Protein AF-A0A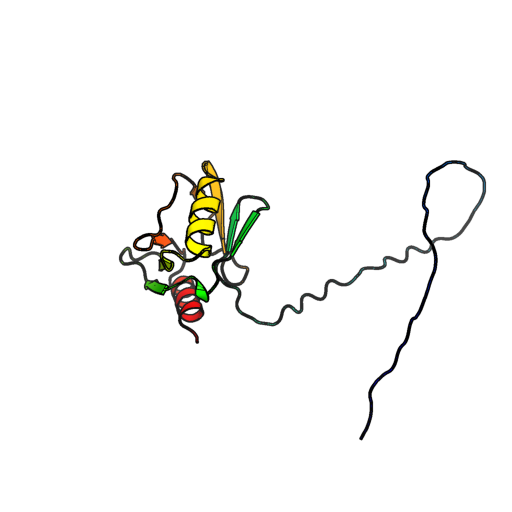7X8HX09-F1 (afdb_monomer_lite)

Foldseek 3Di:
DDDDDDDDDDDDDDDDDDDDDDDDDDDDDDDPPPPPPPPPPCPDQDWAAKWKDFDPDIDGDDLVQFPDKDADPVNFAIWTQGPPPDPSQVVVLVVLVVQAQTWIFIDTSPHTQDDTDHSPDGDHRPPTDGDGGHDPVVRVVNNCSSPPD

Sequence (149 aa):
MLLSPLSACATAVFLSRKLMFKNLFGGLSLLLLLSSCMFSPDAPNTIAPLVYQVGNEAYTLEKSCVSNISLSHYGDGIWLEVTPSQACAMRFEQFISEHLGEKLKVSFNHHAVTDATLIASPIRLHSGFHQHISQLAEAKNIIAYYQAP

Secondary structure (DSSP, 8-state):
---PPP--------------------------------------SPPP-EEEEETTEEEEE-GGGEEEEEE-TTSSSEEEEE-TTSHHHHHHHHHHHHTTTSEEEEEETTEESS--EE--S----BTBEEE--S-HHHHHHHHHHHH--

pLDDT: mean 76.91, std 24.14, range [30.03, 98.31]

Radius of gyration: 24.59 Å; chains: 1; bounding box: 74×31×64 Å

Structure (mmCIF, N/CA/C/O backbone):
data_AF-A0A7X8HX09-F1
#
_entry.id   AF-A0A7X8HX09-F1
#
loop_
_atom_site.group_PDB
_atom_site.id
_atom_site.type_symbol
_atom_site.label_atom_id
_atom_site.label_alt_id
_atom_site.label_comp_id
_atom_site.label_asym_id
_atom_site.label_entity_id
_atom_site.label_seq_id
_atom_site.pdbx_PDB_ins_code
_atom_site.Cartn_x
_atom_site.Cartn_y
_atom_site.Cartn_z
_atom_site.occupancy
_atom_site.B_iso_or_equiv
_atom_site.auth_seq_id
_atom_site.auth_comp_id
_atom_site.auth_asym_id
_atom_site.auth_atom_id
_atom_site.pdbx_PDB_model_num
ATOM 1 N N . MET A 1 1 ? -11.548 2.568 -49.523 1.00 33.75 1 MET A N 1
ATOM 2 C CA . MET A 1 1 ? -12.539 1.471 -49.586 1.00 33.75 1 MET A CA 1
ATOM 3 C C . MET A 1 1 ? -13.027 1.254 -48.158 1.00 33.75 1 MET A C 1
ATOM 5 O O . MET A 1 1 ? -12.193 0.949 -47.325 1.00 33.75 1 MET A O 1
ATOM 9 N N . LEU A 1 2 ? -14.180 1.856 -47.816 1.00 35.94 2 LEU A N 1
ATOM 10 C CA . LEU A 1 2 ? -15.468 1.182 -47.504 1.00 35.94 2 LEU A CA 1
ATOM 11 C C . LEU A 1 2 ? -15.384 0.424 -46.157 1.00 35.94 2 LEU A C 1
ATOM 13 O O . LEU A 1 2 ? -14.549 -0.455 -46.044 1.00 35.94 2 LEU A O 1
ATOM 17 N N . LEU A 1 3 ? -16.163 0.660 -45.097 1.00 33.44 3 LEU A N 1
ATOM 18 C CA . LEU A 1 3 ? -17.430 1.365 -44.869 1.00 33.44 3 LEU A CA 1
ATOM 19 C C . LEU A 1 3 ? -17.534 1.726 -43.372 1.00 33.44 3 LEU A C 1
ATOM 21 O O . LEU A 1 3 ? -17.174 0.923 -42.516 1.00 33.44 3 LEU A O 1
ATOM 25 N N . SER A 1 4 ? -18.101 2.890 -43.063 1.00 39.91 4 SER A N 1
ATOM 26 C CA . SER A 1 4 ? -18.745 3.173 -41.772 1.00 39.91 4 SER A CA 1
ATOM 27 C C . SER A 1 4 ? -20.140 2.533 -41.747 1.00 39.91 4 SER A C 1
ATOM 29 O O . SER A 1 4 ? -20.799 2.555 -42.790 1.00 39.91 4 SER A O 1
ATOM 31 N N . PRO A 1 5 ? -20.673 2.082 -40.598 1.00 44.16 5 PRO A N 1
ATOM 32 C CA . PRO A 1 5 ? -22.110 1.972 -40.427 1.00 44.16 5 PRO A CA 1
ATOM 33 C C . PRO A 1 5 ? -22.646 3.182 -39.653 1.00 44.16 5 PRO A C 1
ATOM 35 O O . PRO A 1 5 ? -22.286 3.446 -38.507 1.00 44.16 5 PRO A O 1
ATOM 38 N N . LEU A 1 6 ? -23.536 3.906 -40.326 1.00 40.19 6 LEU A N 1
ATOM 39 C CA . LEU A 1 6 ? -24.584 4.716 -39.720 1.00 40.19 6 LEU A CA 1
ATOM 40 C C . LEU A 1 6 ? -25.573 3.809 -38.971 1.00 40.19 6 LEU A C 1
ATOM 42 O O . LEU A 1 6 ? -26.035 2.825 -39.539 1.00 40.19 6 LEU A O 1
ATOM 46 N N . SER A 1 7 ? -25.970 4.202 -37.762 1.00 38.88 7 SER A N 1
ATOM 47 C CA . SER A 1 7 ? -27.349 4.098 -37.246 1.00 38.88 7 SER A CA 1
ATOM 48 C C . SER A 1 7 ? -27.384 4.927 -35.956 1.00 38.88 7 SER A C 1
ATOM 50 O O . SER A 1 7 ? -26.798 4.541 -34.956 1.00 38.88 7 SER A O 1
ATOM 52 N N . ALA A 1 8 ? -27.826 6.184 -35.946 1.00 38.69 8 ALA A N 1
ATOM 53 C CA . ALA A 1 8 ? -29.220 6.611 -36.043 1.00 38.69 8 ALA A CA 1
ATOM 54 C C . ALA A 1 8 ? -30.148 5.791 -35.128 1.00 38.69 8 ALA A C 1
ATOM 56 O O . ALA A 1 8 ? -30.641 4.737 -35.514 1.00 38.69 8 ALA A O 1
ATOM 57 N N . CYS A 1 9 ? -30.411 6.309 -33.929 1.00 30.03 9 CYS A N 1
ATOM 58 C CA . CYS A 1 9 ? -31.753 6.287 -33.360 1.00 30.03 9 CYS A CA 1
ATOM 59 C C . CYS A 1 9 ? -31.922 7.580 -32.561 1.00 30.03 9 CYS A C 1
ATOM 61 O O . CYS A 1 9 ? -31.376 7.757 -31.473 1.00 30.03 9 CYS A O 1
ATOM 63 N N . ALA A 1 10 ? -32.571 8.539 -33.210 1.00 36.47 10 ALA A N 1
ATOM 64 C CA . ALA A 1 10 ? -32.880 9.839 -32.666 1.00 36.47 10 ALA A CA 1
ATOM 65 C C . ALA A 1 10 ? -34.218 9.798 -31.920 1.00 36.47 10 ALA A C 1
ATOM 67 O O . ALA A 1 10 ? -35.164 9.133 -32.334 1.00 36.47 10 ALA A O 1
ATOM 68 N N . THR A 1 11 ? -34.284 10.671 -30.918 1.00 38.88 11 THR A N 1
ATOM 69 C CA . THR A 1 11 ? -35.459 11.423 -30.459 1.00 38.88 11 THR A CA 1
ATOM 70 C C . THR A 1 11 ? -36.602 10.720 -29.720 1.00 38.88 11 THR A C 1
ATOM 72 O O . THR A 1 11 ? -37.397 9.979 -30.280 1.00 38.88 11 THR A O 1
ATOM 75 N N . ALA A 1 12 ? -36.775 11.259 -28.507 1.00 33.75 12 ALA A N 1
ATOM 76 C CA . ALA A 1 12 ? -38.024 11.751 -27.933 1.00 33.75 12 ALA A CA 1
ATOM 77 C C . ALA A 1 12 ? -38.896 10.748 -27.164 1.00 33.75 12 ALA A C 1
ATOM 79 O O . ALA A 1 12 ? -39.377 9.756 -27.689 1.00 33.75 12 ALA A O 1
ATOM 80 N N . VAL A 1 13 ? -39.193 11.088 -25.907 1.00 33.69 13 VAL A N 1
ATOM 81 C CA . VAL A 1 13 ? -40.474 11.699 -25.499 1.00 33.69 13 VAL A CA 1
ATOM 82 C C . VAL A 1 13 ? -40.609 11.577 -23.973 1.00 33.69 13 VAL A C 1
ATOM 84 O O . VAL A 1 13 ? -40.622 10.490 -23.412 1.00 33.69 13 VAL A O 1
ATOM 87 N N . PHE A 1 14 ? -40.708 12.750 -23.344 1.00 30.88 14 PHE A N 1
ATOM 88 C CA . PHE A 1 14 ? -41.462 13.088 -22.133 1.00 30.88 14 PHE A CA 1
ATOM 89 C C . PHE A 1 14 ? -41.284 12.295 -20.825 1.00 30.88 14 PHE A C 1
ATOM 91 O O . PHE A 1 14 ? -41.767 11.186 -20.626 1.00 30.88 14 PHE A O 1
ATOM 98 N N . LEU A 1 15 ? -40.695 13.020 -19.868 1.00 36.34 15 LEU A N 1
ATOM 99 C CA . LEU A 1 15 ? -41.321 13.484 -18.623 1.00 36.34 15 LEU A CA 1
ATOM 100 C C . LEU A 1 15 ? -42.568 12.747 -18.086 1.00 36.34 15 LEU A C 1
ATOM 102 O O . LEU A 1 15 ? -43.584 12.598 -18.759 1.00 36.34 15 LEU A O 1
ATOM 106 N N . SER A 1 16 ? -42.524 12.582 -16.760 1.00 37.19 16 SER A N 1
ATOM 107 C CA . SER A 1 16 ? -43.649 12.488 -15.819 1.00 37.19 16 SER A CA 1
ATOM 108 C C . SER A 1 16 ? -44.238 11.099 -15.580 1.00 37.19 16 SER A C 1
ATOM 110 O O . SER A 1 16 ? -45.293 10.743 -16.092 1.00 37.19 16 SER A O 1
ATOM 112 N N . ARG A 1 17 ? -43.649 10.368 -14.626 1.00 37.19 17 ARG A N 1
ATOM 113 C CA . ARG A 1 17 ? -44.409 9.421 -13.797 1.00 37.19 17 ARG A CA 1
ATOM 114 C C . ARG A 1 17 ? -44.720 10.065 -12.451 1.00 37.19 17 ARG A C 1
ATOM 116 O O . ARG A 1 17 ? -43.980 9.914 -11.485 1.00 37.19 17 ARG A O 1
ATOM 123 N N . LYS A 1 18 ? -45.844 10.783 -12.401 1.00 37.09 18 LYS A N 1
ATOM 124 C CA .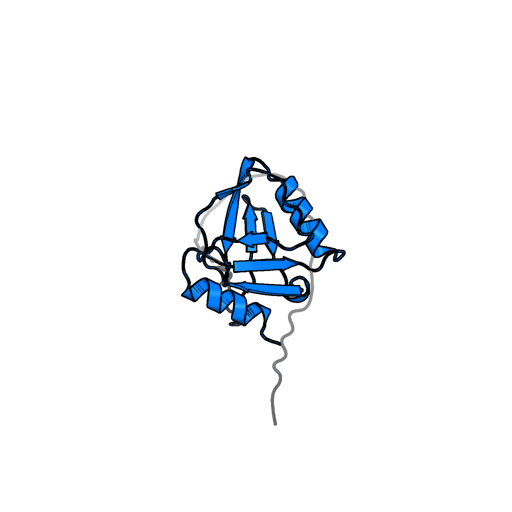 LYS A 1 18 ? -46.589 10.986 -11.157 1.00 37.09 18 LYS A CA 1
ATOM 125 C C . LYS A 1 18 ? -47.438 9.729 -10.956 1.00 37.09 18 LYS A C 1
ATOM 127 O O . LYS A 1 18 ? -48.215 9.360 -11.831 1.00 37.09 18 LYS A O 1
ATOM 132 N N . LEU A 1 19 ? -47.210 9.046 -9.837 1.00 38.84 19 LEU A N 1
ATOM 133 C CA . LEU A 1 19 ? -48.019 7.937 -9.336 1.00 38.84 19 LEU A CA 1
ATOM 134 C C . LEU A 1 19 ? -49.515 8.299 -9.335 1.00 38.84 19 LEU A C 1
ATOM 136 O O . LEU A 1 19 ? -49.861 9.349 -8.802 1.00 38.84 19 LEU A O 1
ATOM 140 N N . MET A 1 20 ? -50.381 7.388 -9.798 1.00 33.62 20 MET A N 1
ATOM 141 C CA . MET A 1 20 ? -51.477 6.822 -8.988 1.00 33.62 20 MET A CA 1
ATOM 142 C C . MET A 1 20 ? -52.334 5.795 -9.759 1.00 33.62 20 MET A C 1
ATOM 144 O O . MET A 1 20 ? -52.845 6.071 -10.835 1.00 33.62 20 MET A O 1
ATOM 148 N N . PHE A 1 21 ? -52.489 4.616 -9.142 1.00 38.94 21 PHE A N 1
ATOM 149 C CA . PHE A 1 21 ? -53.742 3.880 -8.895 1.00 38.94 21 PHE A CA 1
ATOM 150 C C . PHE A 1 21 ? -54.900 3.955 -9.918 1.00 38.94 21 PHE A C 1
ATOM 152 O O . PHE A 1 21 ? -55.637 4.935 -9.933 1.00 38.94 21 PHE A O 1
ATOM 159 N N . LYS A 1 22 ? -55.228 2.824 -10.566 1.00 33.50 22 LYS A N 1
ATOM 160 C CA . LYS A 1 22 ? -56.345 1.923 -10.176 1.00 33.50 22 LYS A CA 1
ATOM 161 C C . LYS A 1 22 ? -56.546 0.780 -11.186 1.00 33.50 22 LYS A C 1
ATOM 163 O O . LYS A 1 22 ? -56.417 0.963 -12.387 1.00 33.50 22 LYS A O 1
ATOM 168 N N . ASN A 1 23 ? -56.884 -0.383 -10.627 1.00 42.44 23 ASN A N 1
ATOM 169 C CA . ASN A 1 23 ? -57.305 -1.635 -11.264 1.00 42.44 23 ASN A CA 1
ATOM 170 C C . ASN A 1 23 ? -58.297 -1.450 -12.420 1.00 42.44 23 ASN A C 1
ATOM 172 O O . ASN A 1 23 ? -59.193 -0.625 -12.277 1.00 42.44 23 ASN A O 1
ATOM 176 N N . LEU A 1 24 ? -58.239 -2.325 -13.437 1.00 40.12 24 LEU A N 1
ATOM 177 C CA . LEU A 1 24 ? -59.349 -3.204 -13.858 1.00 40.12 24 LEU A CA 1
ATOM 178 C C . LEU A 1 24 ? -59.021 -3.975 -15.157 1.00 40.12 24 LEU A C 1
ATOM 180 O O . LEU A 1 24 ? -58.545 -3.403 -16.126 1.00 40.12 24 LEU A O 1
ATOM 184 N N . PHE A 1 25 ? -59.369 -5.266 -15.132 1.00 42.47 25 PHE A N 1
ATOM 185 C CA . PHE A 1 25 ? -59.603 -6.193 -16.247 1.00 42.47 25 PHE A CA 1
ATOM 186 C C . PHE A 1 25 ? -58.447 -6.628 -17.168 1.00 42.47 25 PHE A C 1
ATOM 188 O O . PHE A 1 25 ? -58.004 -5.913 -18.054 1.00 42.47 25 PHE A O 1
ATOM 195 N N . GLY A 1 26 ? -58.154 -7.932 -17.081 1.00 35.50 26 GLY A N 1
ATOM 196 C CA . GLY A 1 26 ? -58.458 -8.804 -18.218 1.00 35.50 26 GLY A CA 1
ATOM 197 C C . GLY A 1 26 ? -57.283 -9.246 -19.084 1.00 35.50 26 GLY A C 1
ATOM 198 O O . GLY A 1 26 ? -57.019 -8.644 -20.109 1.00 35.50 26 GLY A O 1
ATOM 199 N N . GLY A 1 27 ? -56.709 -10.396 -18.725 1.00 48.03 27 GLY A N 1
ATOM 200 C CA . GLY A 1 27 ? -56.439 -11.470 -19.684 1.00 48.03 27 GLY A CA 1
ATOM 201 C C . GLY A 1 27 ? -55.272 -11.327 -20.670 1.00 48.03 27 GLY A C 1
ATOM 202 O O . GLY A 1 27 ? -55.325 -10.562 -21.621 1.00 48.03 27 GLY A O 1
ATOM 203 N N . LEU A 1 28 ? -54.365 -12.301 -20.544 1.00 40.91 28 LEU A N 1
ATOM 204 C CA . LEU A 1 28 ? -53.655 -12.996 -21.625 1.00 40.91 28 LEU A CA 1
ATOM 205 C C . LEU A 1 28 ? -52.252 -12.502 -22.041 1.00 40.91 28 LEU A C 1
ATOM 207 O O . LEU A 1 28 ? -52.048 -11.416 -22.565 1.00 40.91 28 LEU A O 1
ATOM 211 N N . SER A 1 29 ? -51.335 -13.470 -21.942 1.00 46.94 29 SER A N 1
ATOM 212 C CA . SER A 1 29 ? -50.114 -13.658 -22.734 1.00 46.94 29 SER A CA 1
ATOM 213 C C . SER A 1 29 ? -48.813 -12.993 -22.266 1.00 46.94 29 SER A C 1
ATOM 215 O O . SER A 1 29 ? -48.364 -11.972 -22.770 1.00 46.94 29 SER A O 1
ATOM 217 N N . LEU A 1 30 ? -48.172 -13.689 -21.324 1.00 50.78 30 LEU A N 1
ATOM 218 C CA . LEU A 1 30 ? -46.769 -14.120 -21.358 1.00 50.78 30 LEU A CA 1
ATOM 219 C C . LEU A 1 30 ? -45.895 -13.553 -22.504 1.00 50.78 30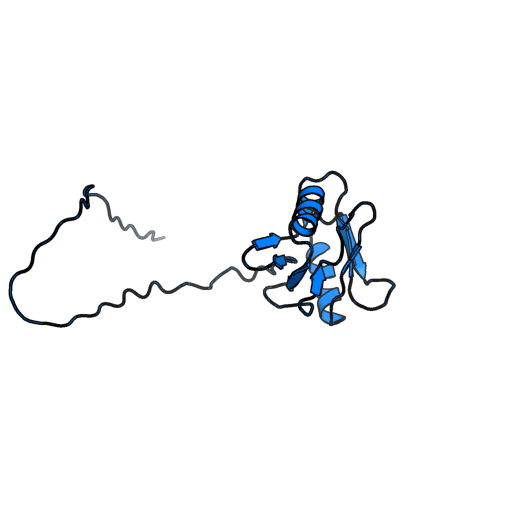 LEU A C 1
ATOM 221 O O . LEU A 1 30 ? -46.006 -13.997 -23.644 1.00 50.78 30 LEU A O 1
ATOM 225 N N . LEU A 1 31 ? -44.947 -12.676 -22.159 1.00 45.53 31 LEU A N 1
ATOM 226 C CA . LEU A 1 31 ? -43.619 -12.592 -22.786 1.00 45.53 31 LEU A CA 1
ATOM 227 C C . LEU A 1 31 ? -42.664 -11.846 -21.842 1.00 45.53 31 LEU A C 1
ATOM 229 O O . LEU A 1 31 ? -42.533 -10.625 -21.849 1.00 45.53 31 LEU A O 1
ATOM 233 N N . LEU A 1 32 ? -42.015 -12.635 -20.983 1.00 53.75 32 LEU A N 1
ATOM 234 C CA . LEU A 1 32 ? -40.795 -12.275 -20.268 1.00 53.75 32 LEU A CA 1
ATOM 235 C C . LEU A 1 32 ? -39.688 -12.033 -21.303 1.00 53.75 32 LEU A C 1
ATOM 237 O O . LEU A 1 32 ? -39.004 -12.968 -21.707 1.00 53.75 32 LEU A O 1
ATOM 241 N N . LEU A 1 33 ? -39.496 -10.787 -21.733 1.00 50.47 33 LEU A N 1
ATOM 242 C CA . LEU A 1 33 ? -38.239 -10.379 -22.354 1.00 50.47 33 LEU A CA 1
ATOM 243 C C . LEU A 1 33 ? -37.326 -9.863 -21.248 1.00 50.47 33 LEU A C 1
ATOM 245 O O . LEU A 1 33 ? -37.285 -8.680 -20.916 1.00 50.47 33 LEU A O 1
ATOM 249 N N . LEU A 1 34 ? -36.627 -10.829 -20.653 1.00 49.16 34 LEU A N 1
ATOM 250 C CA . LEU A 1 34 ? -35.372 -10.639 -19.945 1.00 49.16 34 LEU A CA 1
ATOM 251 C C . LEU A 1 34 ? -34.423 -9.877 -20.879 1.00 49.16 34 LEU A C 1
ATOM 253 O O . LEU A 1 34 ? -33.706 -10.476 -21.676 1.00 49.16 34 LEU A O 1
ATOM 257 N N . SER A 1 35 ? -34.432 -8.546 -20.805 1.00 44.47 35 SER A N 1
ATOM 258 C CA . SER A 1 35 ? -33.342 -7.731 -21.333 1.00 44.47 35 SER A CA 1
ATOM 259 C C . SER A 1 35 ? -32.172 -7.875 -20.370 1.00 44.47 35 SER A C 1
ATOM 261 O O . SER A 1 35 ? -31.892 -6.997 -19.555 1.00 44.47 35 SER A O 1
ATOM 263 N N . SER A 1 36 ? -31.527 -9.035 -20.432 1.00 45.19 36 SER A N 1
ATOM 264 C CA . SER A 1 36 ? -30.203 -9.251 -19.880 1.00 45.19 36 SER A CA 1
ATOM 265 C C . SER A 1 36 ? -29.270 -8.310 -20.631 1.00 45.19 36 SER A C 1
ATOM 267 O O . SER A 1 36 ? -28.797 -8.633 -21.720 1.00 45.19 36 SER A O 1
ATOM 269 N N . CYS A 1 37 ? -29.033 -7.119 -20.082 1.00 37.84 37 CYS A N 1
ATOM 270 C CA . CYS A 1 37 ? -27.853 -6.358 -20.451 1.00 37.84 37 CYS A CA 1
ATOM 271 C C . CYS A 1 37 ? -26.666 -7.233 -20.055 1.00 37.84 37 CYS A C 1
ATOM 273 O O . CYS A 1 37 ? -26.322 -7.344 -18.879 1.00 37.84 37 CYS A O 1
ATOM 275 N N . MET A 1 38 ? -26.121 -7.932 -21.047 1.00 45.12 38 MET A N 1
ATOM 276 C CA . MET A 1 38 ? -24.831 -8.588 -20.968 1.00 45.12 38 MET A CA 1
ATOM 277 C C . MET A 1 38 ? -23.843 -7.530 -20.477 1.00 45.12 38 MET A C 1
ATOM 279 O O . MET A 1 38 ? -23.549 -6.569 -21.184 1.00 45.12 38 MET A O 1
ATOM 283 N N . PHE A 1 39 ? -23.384 -7.676 -19.235 1.00 51.62 39 PHE A N 1
ATOM 284 C CA . PHE A 1 39 ? -22.112 -7.104 -18.826 1.00 51.62 39 PHE A CA 1
ATOM 285 C C . PHE A 1 39 ? -21.088 -7.665 -19.809 1.00 51.62 39 PHE A C 1
ATOM 287 O O . PHE A 1 39 ? -20.836 -8.865 -19.784 1.00 51.62 39 PHE A O 1
ATOM 294 N N . SER A 1 40 ? -20.548 -6.839 -20.701 1.00 46.84 40 SER A N 1
ATOM 295 C CA . SER A 1 40 ? -19.302 -7.175 -21.387 1.00 46.84 40 SER A CA 1
ATOM 296 C C . SER A 1 40 ? -18.190 -7.052 -20.349 1.00 46.84 40 SER A C 1
ATOM 298 O O . SER A 1 40 ? -17.893 -5.925 -19.947 1.00 46.84 40 SER A O 1
ATOM 300 N N . PRO A 1 41 ? -17.571 -8.149 -19.878 1.00 51.22 41 PRO A N 1
ATOM 301 C CA . PRO A 1 41 ? -16.406 -8.074 -19.023 1.00 51.22 41 PRO A CA 1
ATOM 302 C C . PRO A 1 41 ? -15.171 -8.106 -19.925 1.00 51.22 41 PRO A C 1
ATOM 304 O O . PRO A 1 41 ? -14.292 -8.931 -19.737 1.00 51.22 41 PRO A O 1
ATOM 307 N N . ASP A 1 42 ? -15.118 -7.233 -20.927 1.00 46.44 42 ASP A N 1
ATOM 308 C CA . ASP A 1 42 ? -13.880 -6.981 -21.658 1.00 46.44 42 ASP A CA 1
ATOM 309 C C . ASP A 1 42 ? -13.315 -5.671 -21.119 1.00 46.44 42 ASP A C 1
ATOM 311 O O . ASP A 1 42 ? -13.207 -4.657 -21.810 1.00 46.44 42 ASP A O 1
ATOM 315 N N . ALA A 1 43 ? -12.993 -5.688 -19.820 1.00 52.50 43 ALA A N 1
ATOM 316 C CA . ALA A 1 43 ? -11.950 -4.798 -19.351 1.00 52.50 43 ALA A CA 1
ATOM 317 C C . ALA A 1 43 ? -10.702 -5.172 -20.167 1.00 52.50 43 ALA A C 1
ATOM 319 O O . ALA A 1 43 ? -10.404 -6.365 -20.291 1.00 52.50 43 ALA A O 1
ATOM 320 N N . PRO A 1 44 ? -10.001 -4.207 -20.783 1.00 50.91 44 PRO A N 1
ATOM 321 C CA . PRO A 1 44 ? -8.746 -4.514 -21.450 1.00 50.91 44 PRO A CA 1
ATOM 322 C C . PRO A 1 44 ? -7.853 -5.291 -20.472 1.00 50.91 44 PRO A C 1
ATOM 324 O O . PRO A 1 44 ? -7.942 -5.073 -19.265 1.00 50.91 44 PRO A O 1
ATOM 327 N N . ASN A 1 45 ? -7.018 -6.205 -20.980 1.00 55.28 45 ASN A N 1
ATOM 328 C CA . ASN A 1 45 ? -6.065 -7.019 -20.204 1.00 55.28 45 ASN A CA 1
ATOM 329 C C . ASN A 1 45 ? -4.948 -6.162 -19.560 1.00 55.28 45 ASN A C 1
ATOM 331 O O . ASN A 1 45 ? -3.759 -6.454 -19.675 1.00 55.28 45 ASN A O 1
ATOM 335 N N . THR A 1 46 ? -5.313 -5.042 -18.949 1.00 79.00 46 THR A N 1
ATOM 336 C CA . THR A 1 46 ? -4.464 -4.139 -18.199 1.00 79.00 46 THR A CA 1
ATOM 337 C C . THR A 1 46 ? -4.367 -4.680 -16.786 1.00 79.00 46 THR A C 1
ATOM 339 O O . THR A 1 46 ? -5.373 -4.756 -16.083 1.00 79.00 46 THR A O 1
ATOM 342 N N . ILE A 1 47 ? -3.155 -5.056 -16.383 1.00 87.00 47 ILE A N 1
ATOM 343 C CA . ILE A 1 47 ? -2.846 -5.439 -15.004 1.00 87.00 47 ILE A CA 1
ATOM 344 C C . ILE A 1 47 ? -3.333 -4.321 -14.075 1.00 87.00 47 ILE A C 1
ATOM 346 O O . ILE A 1 47 ? -2.937 -3.167 -14.251 1.00 87.00 47 ILE A O 1
ATOM 350 N N . ALA A 1 48 ? -4.194 -4.653 -13.112 1.00 92.31 48 ALA A N 1
ATOM 351 C CA . ALA A 1 48 ? -4.707 -3.678 -12.153 1.00 92.31 48 ALA A CA 1
ATOM 352 C C . ALA A 1 48 ? -3.726 -3.457 -10.979 1.00 92.31 48 ALA A C 1
ATOM 354 O O . ALA A 1 48 ? -3.110 -4.423 -10.516 1.00 92.31 48 ALA A O 1
ATOM 355 N N . PRO A 1 49 ? -3.595 -2.211 -10.477 1.00 95.69 49 PRO A N 1
ATOM 356 C CA . PRO A 1 49 ? -2.723 -1.856 -9.350 1.00 95.69 49 PRO A CA 1
ATOM 357 C C . PRO A 1 49 ? -3.162 -2.496 -8.024 1.00 95.69 49 PRO A C 1
ATOM 359 O O . PRO A 1 49 ? -4.169 -3.202 -7.949 1.00 95.69 49 PRO A O 1
ATOM 362 N N . LEU A 1 50 ? -2.412 -2.214 -6.953 1.00 97.19 50 LEU A N 1
ATOM 363 C CA . LEU A 1 50 ? -2.835 -2.549 -5.596 1.00 97.19 50 LEU A CA 1
ATOM 364 C C . LEU A 1 50 ? -4.109 -1.788 -5.214 1.00 97.19 50 LEU A C 1
ATOM 366 O O . LEU A 1 50 ? -4.188 -0.565 -5.353 1.00 97.19 50 LEU A O 1
ATOM 370 N N . VAL A 1 51 ? -5.078 -2.522 -4.674 1.00 97.62 51 VAL A N 1
ATOM 371 C CA . VAL A 1 51 ? -6.336 -1.992 -4.147 1.00 97.62 51 VAL A CA 1
ATOM 372 C C . VAL A 1 51 ? -6.490 -2.404 -2.689 1.00 97.62 51 VAL A C 1
ATOM 374 O O . VAL A 1 51 ? -6.419 -3.587 -2.351 1.00 97.62 51 VAL A O 1
ATOM 377 N N . TYR A 1 52 ? -6.733 -1.404 -1.850 1.00 97.56 52 TYR A N 1
ATOM 378 C CA . TYR A 1 52 ? -6.952 -1.479 -0.413 1.00 97.56 52 TYR A CA 1
ATOM 379 C C . TYR A 1 52 ? -8.444 -1.308 -0.146 1.00 97.56 52 TYR A C 1
ATOM 381 O O . TYR A 1 52 ? -8.984 -0.233 -0.382 1.00 97.56 52 TYR A O 1
ATOM 389 N N . GLN A 1 53 ? -9.126 -2.354 0.309 1.00 98.12 53 GLN A N 1
ATOM 390 C CA . GLN A 1 53 ? -10.582 -2.368 0.433 1.00 98.12 53 GLN A CA 1
ATOM 391 C C . GLN A 1 53 ? -11.030 -2.603 1.875 1.00 98.12 53 GLN A C 1
ATOM 393 O O . GLN A 1 53 ? -10.586 -3.554 2.522 1.00 98.12 53 GLN A O 1
ATOM 398 N N . VAL A 1 54 ? -11.979 -1.788 2.335 1.00 97.94 54 VAL A N 1
ATOM 399 C CA . VAL A 1 54 ? -12.693 -1.949 3.605 1.00 97.94 54 VAL A CA 1
ATOM 400 C C . VAL A 1 54 ? -14.190 -1.876 3.315 1.00 97.94 54 VAL A C 1
ATOM 402 O O . VAL A 1 54 ? -14.697 -0.880 2.809 1.00 97.94 54 VAL A O 1
ATOM 405 N N . GLY A 1 55 ? -14.917 -2.967 3.573 1.00 95.38 55 GLY A N 1
ATOM 406 C CA . GLY A 1 55 ? -16.339 -3.049 3.230 1.00 95.38 55 GLY A CA 1
ATOM 407 C C . GLY A 1 55 ? -16.600 -2.765 1.742 1.00 95.38 55 GLY A C 1
ATOM 408 O O . GLY A 1 55 ? -16.131 -3.506 0.872 1.00 95.38 55 GLY A O 1
ATOM 409 N N . ASN A 1 56 ? -17.353 -1.697 1.467 1.00 95.62 56 ASN A N 1
ATOM 410 C CA . ASN A 1 56 ? -17.693 -1.239 0.114 1.00 95.62 56 ASN A CA 1
ATOM 411 C C . ASN A 1 56 ? -16.790 -0.099 -0.390 1.00 95.62 56 ASN A C 1
ATOM 413 O O . ASN A 1 56 ? -16.964 0.354 -1.519 1.00 95.62 56 ASN A O 1
ATOM 417 N N . GLU A 1 57 ? -15.855 0.369 0.434 1.00 98.00 57 GLU A N 1
ATOM 418 C CA . GLU A 1 57 ? -14.938 1.456 0.111 1.00 98.00 57 GLU A CA 1
ATOM 419 C C . GLU A 1 57 ? -13.581 0.891 -0.297 1.00 98.00 57 GLU A C 1
ATOM 421 O O . GLU A 1 57 ? -13.124 -0.134 0.218 1.00 98.00 57 GLU A O 1
ATOM 426 N N . ALA A 1 58 ? -12.940 1.543 -1.264 1.00 97.31 58 ALA A N 1
ATOM 427 C CA . ALA A 1 58 ? -11.669 1.094 -1.800 1.00 97.31 58 ALA A CA 1
ATOM 428 C C . ALA A 1 58 ? -10.764 2.275 -2.139 1.00 97.31 58 ALA A C 1
ATOM 430 O O . ALA A 1 58 ? -11.196 3.270 -2.722 1.00 97.31 58 ALA A O 1
ATOM 431 N N . TYR A 1 59 ? -9.487 2.114 -1.820 1.00 96.69 59 TYR A N 1
ATOM 432 C CA . TYR A 1 59 ? -8.411 2.991 -2.232 1.00 96.69 59 TYR A CA 1
ATOM 433 C C . TYR A 1 59 ? -7.508 2.259 -3.228 1.00 96.69 59 TYR A C 1
ATOM 435 O O . TYR A 1 59 ? -6.966 1.193 -2.931 1.00 96.69 59 TYR A O 1
ATOM 443 N N . THR A 1 60 ? -7.314 2.854 -4.401 1.00 96.12 60 THR A N 1
ATOM 444 C CA . THR A 1 60 ? -6.409 2.343 -5.435 1.00 96.12 60 THR A CA 1
ATOM 445 C C . THR A 1 60 ? -5.063 3.056 -5.353 1.00 96.12 60 THR A C 1
ATOM 447 O O . THR A 1 60 ? -5.001 4.284 -5.431 1.00 96.12 60 THR A O 1
ATOM 450 N N . LEU A 1 61 ? -3.972 2.297 -5.221 1.00 94.88 61 LEU A N 1
ATOM 451 C CA . LEU A 1 61 ? -2.617 2.842 -5.195 1.00 94.88 61 LEU A CA 1
ATOM 452 C C . LEU A 1 61 ? -2.074 2.983 -6.621 1.00 94.88 61 LEU A C 1
ATOM 454 O O . LEU A 1 61 ? -1.490 2.057 -7.185 1.00 94.88 61 LEU A O 1
ATOM 458 N N . GLU A 1 62 ? -2.269 4.157 -7.207 1.00 92.62 62 GLU A N 1
ATOM 459 C CA . GLU A 1 62 ? -1.805 4.467 -8.561 1.00 92.62 62 GLU A CA 1
ATOM 460 C C . GLU A 1 62 ? -0.276 4.427 -8.693 1.00 92.62 62 GLU A C 1
ATOM 462 O O . GLU A 1 62 ? 0.454 4.773 -7.761 1.00 92.62 62 GLU A O 1
ATOM 467 N N . LYS A 1 63 ? 0.230 4.073 -9.885 1.00 92.06 63 LYS A N 1
ATOM 468 C CA . LYS A 1 63 ? 1.682 4.019 -10.143 1.00 92.06 63 LYS A CA 1
ATOM 469 C C . LYS A 1 63 ? 2.385 5.338 -9.840 1.00 92.06 63 LYS A C 1
ATOM 471 O O . LYS A 1 63 ? 3.444 5.337 -9.226 1.00 92.06 63 LYS A O 1
ATOM 476 N N . SER A 1 64 ? 1.768 6.458 -10.216 1.00 90.56 64 SER A N 1
ATOM 477 C CA . SER A 1 64 ? 2.321 7.806 -10.027 1.00 90.56 64 SER A CA 1
ATOM 478 C C . SER A 1 64 ? 2.572 8.179 -8.562 1.00 90.56 64 SER A C 1
ATOM 480 O O . SER A 1 64 ? 3.265 9.157 -8.290 1.00 90.56 64 SER A O 1
ATOM 482 N N . CYS A 1 65 ? 1.987 7.427 -7.629 1.00 91.12 65 CYS A N 1
ATOM 483 C CA . CYS A 1 65 ? 2.103 7.658 -6.197 1.00 91.12 65 CYS A CA 1
ATOM 484 C C . CYS A 1 65 ? 3.266 6.910 -5.558 1.00 91.12 65 CYS A C 1
ATOM 486 O O . CYS A 1 65 ? 3.731 7.316 -4.493 1.00 91.12 65 CYS A O 1
ATOM 488 N N . VAL A 1 66 ? 3.755 5.851 -6.197 1.00 93.38 66 VAL A N 1
ATOM 489 C CA . VAL A 1 66 ? 4.841 5.022 -5.679 1.00 93.38 66 VAL A CA 1
ATOM 490 C C . VAL A 1 66 ? 6.171 5.616 -6.135 1.00 93.38 66 VAL A C 1
ATOM 492 O O . VAL A 1 66 ? 6.455 5.666 -7.327 1.00 93.38 66 VAL A O 1
ATOM 495 N N . SER A 1 67 ? 6.983 6.091 -5.189 1.00 92.81 67 SER A N 1
ATOM 496 C CA . SER A 1 67 ? 8.336 6.593 -5.474 1.00 92.81 67 SER A CA 1
ATOM 497 C C . SER A 1 67 ? 9.361 5.469 -5.538 1.00 92.81 67 SER A C 1
ATOM 499 O O . SER A 1 67 ? 10.341 5.566 -6.272 1.00 92.81 67 SER A O 1
ATOM 501 N N . ASN A 1 68 ? 9.154 4.415 -4.749 1.00 94.25 68 ASN A N 1
ATOM 502 C CA . ASN A 1 68 ? 10.031 3.258 -4.700 1.00 94.25 68 ASN A CA 1
ATOM 503 C C . ASN A 1 68 ? 9.248 2.032 -4.224 1.00 94.25 68 ASN A C 1
ATOM 505 O O . ASN A 1 68 ? 8.328 2.133 -3.411 1.00 94.25 68 ASN A O 1
ATOM 509 N N . ILE A 1 69 ? 9.632 0.868 -4.731 1.00 95.62 69 ILE A N 1
ATOM 510 C CA . ILE A 1 69 ? 9.090 -0.416 -4.319 1.00 95.62 69 ILE A CA 1
ATOM 511 C C . ILE A 1 69 ? 10.178 -1.481 -4.417 1.00 95.62 69 ILE A C 1
ATOM 513 O O . ILE A 1 69 ? 10.919 -1.559 -5.403 1.00 95.62 69 ILE A O 1
ATOM 517 N N . SER A 1 70 ? 10.269 -2.321 -3.395 1.00 95.56 70 SER A N 1
ATOM 518 C CA . SER A 1 70 ? 11.248 -3.401 -3.329 1.00 95.56 70 SER A CA 1
ATOM 519 C C . SER A 1 70 ? 10.698 -4.591 -2.547 1.00 95.56 70 SER A C 1
ATOM 521 O O . SER A 1 70 ? 9.622 -4.530 -1.948 1.00 95.56 70 SER A O 1
ATOM 523 N N . LEU A 1 71 ? 11.422 -5.710 -2.571 1.00 95.31 71 LEU A N 1
ATOM 524 C CA . LEU A 1 71 ? 11.124 -6.811 -1.661 1.00 95.31 71 LEU A CA 1
ATOM 525 C C . LEU A 1 71 ? 11.407 -6.371 -0.225 1.00 95.31 71 LEU A C 1
ATOM 527 O O . LEU A 1 71 ? 12.414 -5.716 0.043 1.00 95.31 71 LEU A O 1
ATOM 531 N N . SER A 1 72 ? 10.532 -6.768 0.695 1.00 89.88 72 SER A N 1
ATOM 532 C CA . SER A 1 72 ? 10.730 -6.492 2.112 1.00 89.88 72 SER A CA 1
ATOM 533 C C . SER A 1 72 ? 12.005 -7.157 2.633 1.00 89.88 72 SER A C 1
ATOM 535 O O . SER A 1 72 ? 12.266 -8.333 2.365 1.00 89.88 72 SER A O 1
ATOM 537 N N . HIS A 1 73 ? 12.757 -6.435 3.464 1.00 79.31 73 HIS A N 1
ATOM 538 C CA . HIS A 1 73 ? 13.896 -6.991 4.199 1.00 79.31 73 HIS A CA 1
ATOM 539 C C . HIS A 1 73 ? 13.492 -8.083 5.204 1.00 79.31 73 HIS A C 1
ATOM 541 O O . HIS A 1 73 ? 14.338 -8.880 5.602 1.00 79.31 73 HIS A O 1
ATOM 547 N N . TYR A 1 74 ? 12.212 -8.151 5.583 1.00 74.50 74 TYR A N 1
ATOM 548 C CA . TYR A 1 74 ? 11.669 -9.162 6.496 1.00 74.50 74 TYR A CA 1
ATOM 549 C C . TYR A 1 74 ? 11.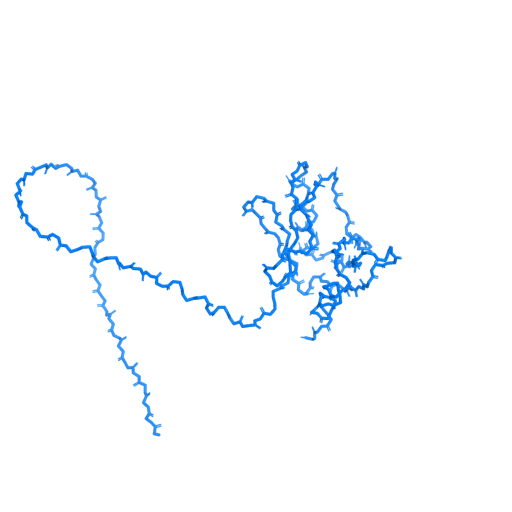360 -10.505 5.810 1.00 74.50 74 TYR A C 1
ATOM 551 O O . TYR A 1 74 ? 11.011 -11.476 6.475 1.00 74.50 74 TYR A O 1
ATOM 559 N N . GLY A 1 75 ? 11.562 -10.593 4.489 1.00 70.31 75 GLY A N 1
ATOM 560 C CA . GLY A 1 75 ? 11.436 -11.832 3.716 1.00 70.31 75 GLY A CA 1
ATOM 561 C C . GLY A 1 75 ? 10.009 -12.176 3.284 1.00 70.31 75 GLY A C 1
ATOM 562 O O . GLY A 1 75 ? 9.834 -13.038 2.424 1.00 70.31 75 GLY A O 1
ATOM 563 N N . ASP A 1 76 ? 9.000 -11.480 3.806 1.00 76.94 76 ASP A N 1
ATOM 564 C CA . ASP A 1 76 ? 7.594 -11.648 3.461 1.00 76.94 76 ASP A CA 1
ATOM 565 C C . ASP A 1 76 ? 7.014 -10.356 2.856 1.00 76.94 76 ASP A C 1
ATOM 567 O O . ASP A 1 76 ? 6.796 -9.359 3.525 1.00 76.94 76 ASP A O 1
ATOM 571 N N . GLY A 1 77 ? 6.759 -10.335 1.550 1.00 92.25 77 GLY A N 1
ATOM 572 C CA . GLY A 1 77 ? 6.098 -9.208 0.882 1.00 92.25 77 GLY A CA 1
ATOM 573 C C . GLY A 1 77 ? 7.001 -8.073 0.409 1.00 92.25 77 GLY A C 1
ATOM 574 O O . GLY A 1 77 ? 8.105 -8.308 -0.088 1.00 92.25 77 GLY A O 1
ATOM 575 N N . ILE A 1 78 ? 6.485 -6.846 0.460 1.00 95.69 78 ILE A N 1
ATOM 576 C CA . ILE A 1 78 ? 7.057 -5.682 -0.229 1.00 95.69 78 ILE A CA 1
ATOM 577 C C . ILE A 1 78 ? 7.260 -4.503 0.722 1.00 95.69 78 ILE A C 1
ATOM 579 O O . ILE A 1 78 ? 6.529 -4.326 1.698 1.00 95.69 78 ILE A O 1
ATOM 583 N N . TRP A 1 79 ? 8.262 -3.689 0.414 1.00 95.75 79 TRP A N 1
ATOM 584 C CA . TRP A 1 79 ? 8.421 -2.350 0.959 1.00 95.75 79 TRP A CA 1
ATOM 585 C C . TRP A 1 79 ? 7.892 -1.345 -0.061 1.00 95.75 79 TRP A C 1
ATOM 587 O O . TRP A 1 79 ? 8.297 -1.379 -1.224 1.00 95.75 79 TRP A O 1
ATOM 597 N N . LEU A 1 80 ? 6.969 -0.485 0.365 1.00 94.38 80 LEU A N 1
ATOM 598 C CA . LEU A 1 80 ? 6.306 0.511 -0.473 1.00 94.38 80 LEU A CA 1
ATOM 599 C C . LEU A 1 80 ? 6.628 1.907 0.038 1.00 94.38 80 LEU A C 1
ATOM 601 O O . LEU A 1 80 ? 6.202 2.278 1.129 1.00 94.38 80 LEU A O 1
ATOM 605 N N . GLU A 1 81 ? 7.316 2.703 -0.771 1.00 94.00 81 GLU A N 1
ATOM 606 C CA . GLU A 1 81 ? 7.488 4.130 -0.524 1.00 94.00 81 GLU A CA 1
ATOM 607 C C . GLU A 1 81 ? 6.511 4.901 -1.405 1.00 94.00 81 GLU A C 1
ATOM 609 O O . GLU A 1 81 ? 6.542 4.826 -2.636 1.00 94.00 81 GLU A O 1
ATOM 614 N N . VAL A 1 82 ? 5.619 5.641 -0.754 1.00 89.75 82 VAL A N 1
ATOM 615 C CA . VAL A 1 82 ? 4.677 6.537 -1.419 1.00 89.75 82 VAL A CA 1
ATOM 616 C C . VAL A 1 82 ? 5.268 7.934 -1.355 1.00 89.75 82 VAL A C 1
ATOM 618 O O . VAL A 1 82 ? 5.713 8.353 -0.288 1.00 89.75 82 VAL A O 1
ATOM 621 N N . THR A 1 83 ? 5.265 8.658 -2.475 1.00 82.88 83 THR A N 1
ATOM 622 C CA . THR A 1 83 ? 5.883 9.987 -2.561 1.00 82.88 83 THR A CA 1
ATOM 623 C C . THR A 1 83 ? 5.293 10.908 -1.484 1.00 82.88 83 THR A C 1
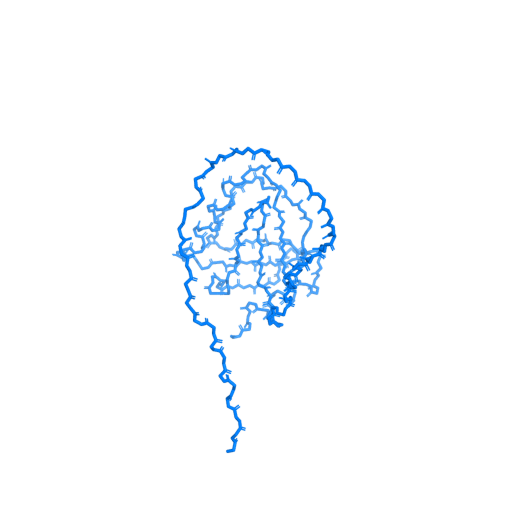ATOM 625 O O . THR A 1 83 ? 4.109 11.267 -1.573 1.00 82.88 83 THR A O 1
ATOM 628 N N . PRO A 1 84 ? 6.087 11.329 -0.478 1.00 67.31 84 PRO A N 1
ATOM 629 C CA . PRO A 1 84 ? 5.613 12.238 0.556 1.00 67.31 84 PRO A CA 1
ATOM 630 C C . PRO A 1 84 ? 5.176 13.551 -0.098 1.00 67.31 84 PRO A C 1
ATOM 632 O O . PRO A 1 84 ? 5.817 13.990 -1.049 1.00 67.31 84 PRO A O 1
ATOM 635 N N . SER A 1 85 ? 4.109 14.187 0.396 1.00 66.56 85 SER A N 1
ATOM 636 C CA . SER A 1 85 ? 3.475 15.417 -0.138 1.00 66.56 85 SER A CA 1
ATOM 637 C C . SER A 1 85 ? 2.541 15.282 -1.349 1.00 66.56 85 SER A C 1
ATOM 639 O O . SER A 1 85 ? 1.823 16.236 -1.653 1.00 66.56 85 SER A O 1
ATOM 641 N N . GLN A 1 86 ? 2.446 14.116 -2.001 1.00 78.50 86 GLN A N 1
ATOM 642 C CA . GLN A 1 86 ? 1.396 13.917 -3.004 1.00 78.50 86 GLN A CA 1
ATOM 643 C C . GLN A 1 86 ? 0.022 13.703 -2.351 1.00 78.50 86 GLN A C 1
ATOM 645 O O . GLN A 1 86 ? -0.105 13.086 -1.291 1.00 78.50 86 GLN A O 1
ATOM 650 N N . ALA A 1 87 ? -1.038 14.158 -3.030 1.00 87.94 87 ALA A N 1
ATOM 651 C CA . ALA A 1 87 ? -2.421 13.994 -2.577 1.00 87.94 87 ALA A CA 1
ATOM 652 C C . ALA A 1 87 ? -2.788 12.528 -2.290 1.00 87.94 87 ALA A C 1
ATOM 654 O O . ALA A 1 87 ? -3.615 12.259 -1.423 1.00 87.94 87 ALA A O 1
ATOM 655 N N . CYS A 1 88 ? -2.165 11.576 -2.982 1.00 88.06 88 CYS A N 1
ATOM 656 C CA . CYS A 1 88 ? -2.408 10.162 -2.744 1.00 88.06 88 CYS A CA 1
ATOM 657 C C . CYS A 1 88 ? -1.835 9.639 -1.429 1.00 88.06 88 CYS A C 1
ATOM 659 O O . CYS A 1 88 ? -2.522 8.843 -0.798 1.00 88.06 88 CYS A O 1
ATOM 661 N N . ALA A 1 89 ? -0.665 10.108 -0.979 1.00 88.62 89 ALA A N 1
ATOM 662 C CA . ALA A 1 89 ? -0.134 9.740 0.334 1.00 88.62 89 ALA A CA 1
ATOM 663 C C . ALA A 1 89 ? -1.092 10.191 1.446 1.00 88.62 89 ALA A C 1
ATOM 665 O O . ALA A 1 89 ? -1.501 9.389 2.278 1.00 88.62 89 ALA A O 1
ATOM 666 N N . MET A 1 90 ? -1.540 11.451 1.393 1.00 90.81 90 MET A N 1
ATOM 667 C CA . MET A 1 90 ? -2.494 11.991 2.371 1.00 90.81 90 MET A CA 1
ATOM 668 C C . MET A 1 90 ? -3.832 11.247 2.347 1.00 90.81 90 MET A C 1
ATOM 670 O O . MET A 1 90 ? -4.355 10.902 3.401 1.00 90.81 90 MET A O 1
ATOM 674 N N . ARG A 1 91 ? -4.370 10.954 1.155 1.00 93.00 91 ARG A N 1
ATOM 675 C CA . ARG A 1 91 ? -5.614 10.183 1.019 1.00 93.00 91 ARG A CA 1
ATOM 676 C C . ARG A 1 91 ? -5.472 8.748 1.512 1.00 93.00 91 ARG A C 1
ATOM 678 O O . ARG A 1 91 ? -6.429 8.226 2.062 1.00 93.00 91 ARG A O 1
ATOM 685 N N . PHE A 1 92 ? -4.310 8.121 1.336 1.00 93.94 92 PHE A N 1
ATOM 686 C CA . PHE A 1 92 ? -4.080 6.774 1.849 1.00 93.94 92 PHE A CA 1
ATOM 687 C C . PHE A 1 92 ? -3.990 6.769 3.379 1.00 93.94 92 PHE A C 1
ATOM 689 O O . PHE A 1 92 ? -4.665 5.972 4.022 1.00 93.94 92 PHE A O 1
ATOM 696 N N . GLU A 1 93 ? -3.235 7.700 3.976 1.00 94.19 93 GLU A N 1
ATOM 697 C CA . GLU A 1 93 ? -3.202 7.861 5.438 1.00 94.19 93 GLU A CA 1
ATOM 698 C C . GLU A 1 93 ? -4.599 8.134 6.011 1.00 94.19 93 GLU A C 1
ATOM 700 O O . GLU A 1 93 ? -4.968 7.564 7.041 1.00 94.19 93 GLU A O 1
ATOM 705 N N . GLN A 1 94 ? -5.381 8.981 5.333 1.00 95.69 94 GLN A N 1
ATOM 706 C CA . GLN A 1 94 ? -6.755 9.296 5.710 1.00 95.69 94 GLN A CA 1
ATOM 707 C C . GLN A 1 94 ? -7.662 8.064 5.616 1.00 95.69 94 GLN A C 1
ATOM 709 O O . GLN A 1 94 ? -8.291 7.729 6.612 1.00 95.69 94 GLN A O 1
ATOM 714 N N . PHE A 1 95 ? -7.654 7.351 4.485 1.00 96.81 95 PHE A N 1
ATOM 715 C CA . PHE A 1 95 ? -8.432 6.125 4.284 1.00 96.81 95 PHE A CA 1
ATOM 716 C C . PHE A 1 95 ? -8.171 5.103 5.399 1.00 96.81 95 PHE A C 1
ATOM 718 O O . PHE A 1 95 ? -9.097 4.600 6.026 1.00 96.81 95 PHE A O 1
ATOM 725 N N . ILE A 1 96 ? -6.902 4.847 5.726 1.00 97.06 96 ILE A N 1
ATOM 726 C CA . ILE A 1 96 ? -6.547 3.927 6.816 1.00 97.06 96 ILE A CA 1
ATOM 727 C C . ILE A 1 96 ? -7.023 4.450 8.182 1.00 97.06 96 ILE A C 1
ATOM 729 O O . ILE A 1 96 ? -7.481 3.669 9.013 1.00 97.06 96 ILE A O 1
ATOM 733 N N . SER A 1 97 ? -6.932 5.759 8.426 1.00 97.00 97 SER A N 1
ATOM 734 C CA . SER A 1 97 ? -7.340 6.368 9.700 1.00 97.00 97 SER A CA 1
ATOM 735 C C . SER A 1 97 ? -8.858 6.411 9.902 1.00 97.00 97 SER A C 1
ATOM 737 O O . SER A 1 97 ? -9.316 6.399 11.041 1.00 97.00 97 SER A O 1
ATOM 739 N N . GLU A 1 98 ? -9.640 6.471 8.827 1.00 97.88 98 GLU A N 1
ATOM 740 C CA . GLU A 1 98 ? -11.108 6.461 8.877 1.00 97.88 98 GLU A CA 1
ATOM 741 C C . GLU A 1 98 ? -11.668 5.058 9.159 1.00 97.88 98 GLU A C 1
ATOM 743 O O . GLU A 1 98 ? -12.738 4.936 9.749 1.00 97.88 98 GLU A O 1
ATOM 748 N N . HIS A 1 99 ? -10.900 4.011 8.839 1.00 98.19 99 HIS A N 1
ATOM 749 C CA . HIS A 1 99 ? -11.307 2.606 8.946 1.00 98.19 99 HIS A CA 1
ATOM 750 C C . HIS A 1 99 ? -10.613 1.828 10.084 1.00 98.19 99 HIS A C 1
ATOM 752 O O . HIS A 1 99 ? -10.448 0.605 10.024 1.00 98.19 99 HIS A O 1
ATOM 758 N N . LEU A 1 100 ? -10.177 2.512 11.148 1.00 97.88 100 LEU A N 1
ATOM 759 C CA . LEU A 1 100 ? -9.561 1.845 12.303 1.00 97.88 100 LEU A CA 1
ATOM 760 C C . LEU A 1 100 ? -10.512 0.822 12.939 1.00 97.88 100 LEU A C 1
ATOM 762 O O . LEU A 1 100 ? -11.679 1.101 13.201 1.00 97.88 100 LEU A O 1
ATOM 766 N N . GLY A 1 101 ? -9.983 -0.362 13.250 1.00 97.56 101 GLY A N 1
ATOM 767 C CA . GLY A 1 101 ? -10.761 -1.466 13.816 1.00 97.56 101 GLY A CA 1
ATOM 768 C C . GLY A 1 101 ? -11.551 -2.279 12.786 1.00 97.56 101 GLY A C 1
ATOM 769 O O . GLY A 1 101 ? -12.184 -3.269 13.157 1.00 97.56 101 GLY A O 1
ATOM 770 N N . GLU A 1 102 ? -11.488 -1.926 11.503 1.00 98.31 102 GLU A N 1
ATOM 771 C CA . GLU A 1 102 ? -12.103 -2.696 10.424 1.00 98.31 102 GLU A CA 1
ATOM 772 C C . GLU A 1 102 ? -11.112 -3.651 9.748 1.00 98.31 102 GLU A C 1
ATOM 774 O O . GLU A 1 102 ? -9.899 -3.609 9.975 1.00 98.31 102 GLU A O 1
ATOM 779 N N . LYS A 1 103 ? -11.641 -4.560 8.920 1.00 97.81 103 LYS A N 1
ATOM 780 C CA . LYS A 1 103 ? -10.830 -5.509 8.152 1.00 97.81 103 LYS A CA 1
ATOM 781 C C . LYS A 1 103 ? -10.465 -4.934 6.788 1.00 97.81 103 LYS A C 1
ATOM 783 O O . LYS A 1 103 ? -11.336 -4.770 5.936 1.00 97.81 103 LYS A O 1
ATOM 788 N N . LEU A 1 104 ? -9.174 -4.737 6.570 1.00 97.81 104 LEU A N 1
ATOM 789 C CA . LEU A 1 104 ? -8.570 -4.376 5.300 1.00 97.81 104 LEU A CA 1
ATOM 790 C C . LEU A 1 104 ? -8.301 -5.620 4.454 1.00 97.81 104 LEU A C 1
ATOM 792 O O . LEU A 1 104 ? -7.689 -6.583 4.913 1.00 97.81 104 LEU A O 1
ATOM 796 N N . LYS A 1 105 ? -8.720 -5.581 3.194 1.00 97.25 105 LYS A N 1
ATOM 797 C CA . LYS A 1 105 ? -8.330 -6.543 2.163 1.00 97.25 105 LYS A CA 1
ATOM 798 C C . LYS A 1 105 ? -7.398 -5.860 1.179 1.00 97.25 105 LYS A C 1
ATOM 800 O O . LYS A 1 105 ? -7.679 -4.743 0.753 1.00 97.25 105 LYS A O 1
ATOM 805 N N . VAL A 1 106 ? -6.331 -6.547 0.788 1.00 97.31 106 VAL A N 1
ATOM 806 C CA . VAL A 1 106 ? -5.412 -6.064 -0.244 1.00 97.31 106 VAL A CA 1
ATOM 807 C C . VAL A 1 106 ? -5.492 -6.991 -1.444 1.00 97.31 106 VAL A C 1
ATOM 809 O O . VAL A 1 106 ? -5.426 -8.216 -1.310 1.00 97.31 106 VAL A O 1
ATOM 812 N N . SER A 1 107 ? -5.656 -6.403 -2.622 1.00 97.19 107 SER A N 1
ATOM 813 C CA . SER A 1 107 ? -5.708 -7.134 -3.884 1.00 97.19 107 SER A CA 1
ATOM 814 C C . SER A 1 107 ? -4.792 -6.513 -4.926 1.00 97.19 107 SER A C 1
ATOM 816 O O . SER A 1 107 ? -4.532 -5.315 -4.892 1.00 97.19 107 SER A O 1
ATOM 818 N N . PHE A 1 108 ? -4.307 -7.340 -5.842 1.00 97.00 108 PHE A N 1
ATOM 819 C CA . PHE A 1 108 ? -3.538 -6.955 -7.017 1.00 97.00 108 PHE A CA 1
ATOM 820 C C . PHE A 1 108 ? -4.084 -7.733 -8.206 1.00 97.00 108 PHE A C 1
ATOM 822 O O . PHE A 1 108 ? -4.435 -8.905 -8.066 1.00 97.00 108 PHE A O 1
ATOM 829 N N . ASN A 1 109 ? -4.205 -7.082 -9.364 1.00 95.88 109 ASN A N 1
ATOM 830 C CA . ASN A 1 109 ? -4.754 -7.714 -10.561 1.00 95.88 109 ASN A CA 1
ATOM 831 C C . ASN A 1 109 ? -6.076 -8.479 -10.304 1.00 95.88 109 ASN A C 1
ATOM 833 O O . ASN A 1 109 ? -6.262 -9.596 -10.772 1.00 95.88 109 ASN A O 1
ATOM 837 N N . HIS A 1 110 ? -6.976 -7.889 -9.506 1.00 93.62 110 HIS A N 1
ATOM 838 C CA . HIS A 1 110 ? -8.277 -8.459 -9.108 1.00 93.62 110 HIS A CA 1
ATOM 839 C C . HIS A 1 110 ? -8.235 -9.717 -8.220 1.00 93.62 110 HIS A C 1
ATOM 841 O O . HIS A 1 110 ? -9.282 -10.307 -7.944 1.00 93.62 110 HIS A O 1
ATOM 847 N N . HIS A 1 111 ? -7.065 -10.101 -7.710 1.00 94.12 111 HIS A N 1
ATOM 848 C CA . HIS A 1 111 ? -6.898 -11.236 -6.807 1.00 94.12 111 HIS A CA 1
ATOM 849 C C . HIS A 1 111 ? -6.396 -10.781 -5.439 1.00 94.12 111 HIS A C 1
ATOM 851 O O . HIS A 1 111 ? -5.598 -9.853 -5.330 1.00 94.12 111 HIS A O 1
ATOM 857 N N . ALA A 1 112 ? -6.879 -11.420 -4.372 1.00 95.19 112 ALA A N 1
ATOM 858 C CA . ALA A 1 112 ? -6.403 -11.133 -3.024 1.00 95.19 112 ALA A CA 1
ATOM 859 C C . ALA A 1 112 ? -4.937 -11.564 -2.876 1.00 95.19 112 ALA A C 1
ATOM 861 O O . ALA A 1 112 ? -4.582 -12.687 -3.230 1.00 95.19 112 ALA A O 1
ATOM 862 N N . VAL A 1 113 ? -4.107 -10.676 -2.329 1.00 95.31 113 VAL A N 1
ATOM 863 C CA . VAL A 1 113 ? -2.668 -10.921 -2.107 1.00 95.31 113 VAL A CA 1
ATOM 864 C C . VAL A 1 113 ? -2.309 -11.068 -0.629 1.00 95.31 113 VAL A C 1
ATOM 866 O O . VAL A 1 113 ? -1.188 -11.455 -0.289 1.00 95.31 113 VAL A O 1
ATOM 869 N N . THR A 1 114 ? -3.284 -10.796 0.241 1.00 91.69 114 THR A N 1
ATOM 870 C CA . THR A 1 114 ? -3.253 -11.065 1.677 1.00 91.69 114 THR A CA 1
ATOM 871 C C . THR A 1 114 ? -4.600 -11.590 2.146 1.00 91.69 114 THR A C 1
ATOM 873 O O . THR A 1 114 ? -5.644 -11.292 1.556 1.00 91.69 114 THR A O 1
ATOM 876 N N . ASP A 1 115 ? -4.592 -12.275 3.286 1.00 92.81 115 ASP A N 1
ATOM 877 C CA . ASP A 1 115 ? -5.803 -12.422 4.086 1.00 92.81 115 ASP A CA 1
ATOM 878 C C . ASP A 1 115 ? -6.300 -11.053 4.575 1.00 92.81 115 ASP A C 1
ATOM 880 O O . ASP A 1 115 ? -5.559 -10.065 4.606 1.00 92.81 115 ASP A O 1
ATOM 884 N N . ALA A 1 116 ? -7.577 -10.988 4.955 1.00 94.75 116 ALA A N 1
ATOM 885 C CA . ALA A 1 116 ? -8.157 -9.770 5.504 1.00 94.75 116 ALA A CA 1
ATOM 886 C C . ALA A 1 116 ? -7.582 -9.486 6.903 1.00 94.75 116 ALA A C 1
ATOM 888 O O . ALA A 1 116 ? -7.784 -10.281 7.826 1.00 94.75 116 ALA A O 1
ATOM 889 N N . THR A 1 117 ? -6.909 -8.350 7.077 1.00 94.88 117 THR A N 1
ATOM 890 C CA . THR A 1 117 ? -6.216 -7.972 8.316 1.00 94.88 117 THR A CA 1
ATOM 891 C C . THR A 1 117 ? -6.934 -6.840 9.039 1.00 94.88 117 THR A C 1
ATOM 893 O O . THR A 1 117 ? -7.592 -6.010 8.426 1.00 94.88 117 THR A O 1
ATOM 896 N N . LEU A 1 118 ? -6.840 -6.808 10.368 1.00 97.00 118 LEU A N 1
ATOM 897 C CA . LEU A 1 118 ? -7.397 -5.715 11.163 1.00 97.00 118 LEU A CA 1
ATOM 898 C C . LEU A 1 118 ? -6.529 -4.459 11.010 1.00 97.00 118 LEU A C 1
ATOM 900 O O . LEU A 1 118 ? -5.315 -4.531 11.214 1.00 97.00 118 LEU A O 1
ATOM 904 N N . ILE A 1 119 ? -7.142 -3.306 10.745 1.00 96.62 119 ILE A N 1
ATOM 905 C CA . ILE A 1 119 ? -6.454 -2.014 10.821 1.00 96.62 119 ILE A CA 1
ATOM 906 C C . ILE A 1 119 ? -6.305 -1.640 12.300 1.00 96.62 119 ILE A C 1
ATOM 908 O O . ILE A 1 119 ? -7.194 -1.049 12.912 1.00 96.62 119 ILE A O 1
ATOM 912 N N . ALA A 1 120 ? -5.180 -2.035 12.894 1.00 95.94 120 ALA A N 1
ATOM 913 C CA . ALA A 1 120 ? -4.927 -1.856 14.323 1.00 95.94 120 ALA A CA 1
ATOM 914 C C . ALA A 1 120 ? -4.458 -0.439 14.695 1.00 95.94 120 ALA A C 1
ATOM 916 O O . ALA A 1 120 ? -4.579 -0.036 15.851 1.00 95.94 120 ALA A O 1
ATOM 917 N N . SER A 1 121 ? -3.913 0.317 13.740 1.00 95.25 121 SER A N 1
ATOM 918 C CA . SER A 1 121 ? -3.404 1.668 13.974 1.00 95.25 121 SER A CA 1
ATOM 919 C C . SER A 1 121 ? -3.403 2.507 12.696 1.00 95.25 121 SER A C 1
ATOM 921 O O . SER A 1 121 ? -3.355 1.946 11.598 1.00 95.25 121 SER A O 1
ATOM 923 N N . PRO A 1 122 ? -3.364 3.846 12.821 1.00 94.25 122 PRO A N 1
ATOM 924 C CA . PRO A 1 122 ? -3.054 4.723 11.700 1.00 94.25 122 PRO A CA 1
ATOM 925 C C . PRO A 1 122 ? -1.698 4.381 11.078 1.00 94.25 122 PRO A C 1
ATOM 927 O O . PRO A 1 122 ? -0.809 3.848 11.750 1.00 94.25 122 PRO A O 1
ATOM 930 N N . ILE A 1 123 ? -1.521 4.763 9.815 1.00 91.19 123 ILE A N 1
ATOM 931 C CA . ILE A 1 123 ? -0.249 4.662 9.098 1.00 91.19 123 ILE A CA 1
ATOM 932 C C . ILE A 1 123 ? 0.324 6.055 8.824 1.00 91.19 123 ILE A C 1
ATOM 934 O O . ILE A 1 123 ? -0.419 7.016 8.634 1.00 91.19 123 ILE A O 1
ATOM 938 N N . ARG A 1 124 ? 1.656 6.163 8.812 1.00 88.06 124 ARG A N 1
ATOM 939 C CA . ARG A 1 124 ? 2.396 7.363 8.404 1.00 88.06 124 ARG A CA 1
ATOM 940 C C . ARG A 1 124 ? 3.403 6.971 7.332 1.00 88.06 124 ARG A C 1
ATOM 942 O O . ARG A 1 124 ? 4.278 6.156 7.595 1.00 88.06 124 ARG A O 1
ATOM 949 N N . LEU A 1 125 ? 3.304 7.558 6.144 1.00 86.88 125 LEU A N 1
ATOM 950 C CA . LEU A 1 125 ? 4.010 7.103 4.937 1.00 86.88 125 LEU A CA 1
ATOM 951 C C . LEU A 1 125 ? 5.372 7.778 4.716 1.00 86.88 125 LEU A C 1
ATOM 953 O O . LEU A 1 125 ? 5.943 7.657 3.637 1.00 86.88 125 LEU A O 1
ATOM 957 N N . HIS A 1 126 ? 5.908 8.481 5.719 1.00 78.25 126 HIS A N 1
ATOM 958 C CA . HIS A 1 126 ? 7.092 9.345 5.583 1.00 78.25 126 HIS A CA 1
ATOM 959 C C . HIS A 1 126 ? 8.325 8.633 5.007 1.00 78.25 126 HIS A C 1
ATOM 961 O O . HIS A 1 126 ? 9.102 9.255 4.291 1.00 78.25 126 HIS A O 1
ATOM 967 N N . SER A 1 127 ? 8.502 7.349 5.317 1.00 80.00 127 SER A N 1
ATOM 968 C CA . SER A 1 127 ? 9.639 6.534 4.871 1.00 80.00 127 SER A CA 1
ATOM 969 C C . SER A 1 127 ? 9.200 5.267 4.138 1.00 80.00 127 SER A C 1
ATOM 971 O O . SER A 1 127 ? 9.992 4.347 3.997 1.00 80.00 127 SER A O 1
ATOM 973 N N . GLY A 1 128 ? 7.939 5.199 3.711 1.00 88.75 128 GLY A N 1
ATOM 974 C CA . GLY A 1 128 ? 7.323 3.964 3.242 1.00 88.75 128 GLY A CA 1
ATOM 975 C C . GLY A 1 128 ? 6.872 3.027 4.361 1.00 88.75 128 GLY A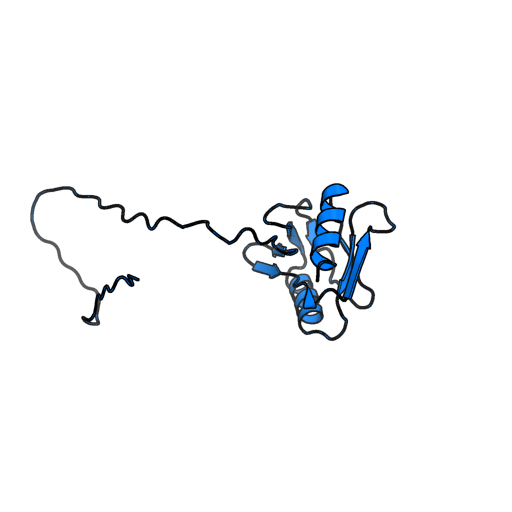 C 1
ATOM 976 O O . GLY A 1 128 ? 6.946 3.354 5.548 1.00 88.75 128 GLY A O 1
ATOM 977 N N . PHE A 1 129 ? 6.331 1.879 3.966 1.00 91.69 129 PHE A N 1
ATOM 978 C CA . PHE A 1 129 ? 5.767 0.888 4.872 1.00 91.69 129 PHE A CA 1
ATOM 979 C C . PHE A 1 129 ? 5.915 -0.534 4.334 1.00 91.69 129 PHE A C 1
ATOM 981 O O . PHE A 1 129 ? 6.051 -0.771 3.131 1.00 91.69 129 PHE A O 1
ATOM 988 N N . HIS A 1 130 ? 5.857 -1.493 5.256 1.00 92.81 130 HIS A N 1
ATOM 989 C CA . HIS A 1 130 ? 5.828 -2.910 4.933 1.00 92.81 130 HIS A CA 1
ATOM 990 C C . HIS A 1 130 ? 4.402 -3.352 4.611 1.00 92.81 130 HIS A C 1
ATOM 992 O O . HIS A 1 130 ? 3.486 -3.160 5.410 1.00 92.81 130 HIS A O 1
ATOM 998 N N . GLN A 1 131 ? 4.229 -3.969 3.447 1.00 93.69 131 GLN A N 1
ATOM 999 C CA . GLN A 1 131 ? 3.009 -4.659 3.067 1.00 93.69 131 GLN A CA 1
ATOM 1000 C C . GLN A 1 131 ? 3.327 -6.146 2.967 1.00 93.69 131 GLN A C 1
ATOM 1002 O O . GLN A 1 131 ? 4.052 -6.589 2.072 1.00 93.69 131 GLN A O 1
ATOM 1007 N N . HIS A 1 132 ? 2.746 -6.924 3.875 1.00 93.31 132 HIS A N 1
ATOM 1008 C CA . HIS A 1 132 ? 2.776 -8.374 3.767 1.00 93.31 132 HIS A CA 1
ATOM 1009 C C . HIS A 1 132 ? 2.139 -8.801 2.436 1.00 93.31 132 HIS A C 1
ATOM 1011 O O . HIS A 1 132 ? 1.115 -8.244 2.045 1.00 93.31 132 HIS A O 1
ATOM 1017 N N . ILE A 1 133 ? 2.738 -9.778 1.754 1.00 94.25 133 ILE A N 1
ATOM 1018 C CA . ILE A 1 133 ? 2.192 -10.451 0.568 1.00 94.25 133 ILE A CA 1
ATOM 1019 C C . ILE A 1 133 ? 2.463 -11.937 0.759 1.00 94.25 133 ILE A C 1
ATOM 1021 O O . ILE A 1 133 ? 3.608 -12.329 0.994 1.00 94.25 133 ILE A O 1
ATOM 1025 N N . SER A 1 134 ? 1.430 -12.768 0.642 1.00 89.25 134 SER A N 1
ATOM 1026 C CA . SER A 1 134 ? 1.520 -14.178 1.040 1.00 89.25 134 SER A CA 1
ATOM 1027 C C . SER A 1 134 ? 2.433 -15.025 0.145 1.00 89.25 134 SER A C 1
ATOM 1029 O O . SER A 1 134 ? 2.860 -16.104 0.550 1.00 89.25 134 SER A O 1
ATOM 1031 N N . GLN A 1 135 ? 2.740 -14.568 -1.074 1.00 91.31 135 GLN A N 1
ATOM 1032 C CA . GLN A 1 135 ? 3.547 -15.312 -2.041 1.00 91.31 135 GLN A CA 1
ATOM 1033 C C . GLN A 1 135 ? 4.657 -14.446 -2.642 1.00 91.31 135 GLN A C 1
ATOM 1035 O O . GLN A 1 135 ? 4.406 -13.365 -3.172 1.00 91.31 135 GLN A O 1
ATOM 1040 N N . LEU A 1 136 ? 5.890 -14.963 -2.649 1.00 91.62 136 LEU A N 1
ATOM 1041 C CA . LEU A 1 136 ? 7.045 -14.266 -3.228 1.00 91.62 136 LEU A CA 1
ATOM 1042 C C . LEU A 1 136 ? 6.873 -13.977 -4.728 1.00 91.62 136 LEU A C 1
ATOM 1044 O O . LEU A 1 136 ? 7.316 -12.936 -5.207 1.00 91.62 136 LEU A O 1
ATOM 1048 N N . ALA A 1 137 ? 6.254 -14.895 -5.476 1.00 92.75 137 ALA A N 1
ATOM 1049 C CA . ALA A 1 137 ? 5.975 -14.688 -6.897 1.00 92.75 137 ALA A CA 1
ATOM 1050 C C . ALA A 1 137 ? 5.067 -13.467 -7.110 1.00 92.75 137 ALA A C 1
ATOM 1052 O O . ALA A 1 137 ? 5.353 -12.627 -7.958 1.00 92.75 137 ALA A O 1
ATOM 1053 N N . GLU A 1 138 ? 4.046 -13.322 -6.269 1.00 94.31 138 GLU A N 1
ATOM 1054 C CA . GLU A 1 138 ? 3.111 -12.203 -6.326 1.00 94.31 138 GLU A CA 1
ATOM 1055 C C . GLU A 1 138 ? 3.776 -10.879 -5.939 1.00 94.31 138 GLU A C 1
ATOM 1057 O O . GLU A 1 138 ? 3.634 -9.884 -6.645 1.00 94.31 138 GLU A O 1
ATOM 1062 N N . ALA A 1 139 ? 4.608 -10.883 -4.893 1.00 95.56 139 ALA A N 1
ATOM 1063 C CA . ALA A 1 139 ? 5.414 -9.720 -4.522 1.00 95.56 139 ALA A CA 1
ATOM 1064 C C . ALA A 1 139 ? 6.291 -9.235 -5.694 1.00 95.56 139 ALA A C 1
ATOM 1066 O O . ALA A 1 139 ? 6.357 -8.039 -5.974 1.00 95.56 139 ALA A O 1
ATOM 1067 N N . LYS A 1 140 ? 6.922 -10.164 -6.428 1.00 94.50 140 LYS A N 1
ATOM 1068 C CA . LYS A 1 140 ? 7.717 -9.842 -7.625 1.00 94.50 140 LYS A CA 1
ATOM 1069 C C . LYS A 1 140 ? 6.864 -9.284 -8.769 1.00 94.50 140 LYS A C 1
ATOM 1071 O O . LYS A 1 140 ? 7.306 -8.341 -9.422 1.00 94.50 140 LYS A O 1
ATOM 1076 N N . ASN A 1 141 ? 5.662 -9.819 -8.993 1.00 95.38 141 ASN A N 1
ATOM 1077 C CA . ASN A 1 141 ? 4.735 -9.312 -10.012 1.00 95.38 141 ASN A CA 1
ATOM 1078 C C . ASN A 1 141 ? 4.290 -7.875 -9.709 1.00 95.38 141 ASN A C 1
ATOM 1080 O O . ASN A 1 141 ? 4.288 -7.028 -10.602 1.00 95.38 141 ASN A O 1
ATOM 1084 N N . ILE A 1 142 ? 3.979 -7.585 -8.444 1.00 96.75 142 ILE A N 1
ATOM 1085 C CA . ILE A 1 142 ? 3.616 -6.241 -7.989 1.00 96.75 142 ILE A CA 1
ATOM 1086 C C . ILE A 1 142 ? 4.780 -5.266 -8.216 1.00 96.75 142 ILE A C 1
ATOM 1088 O O . ILE A 1 142 ? 4.587 -4.202 -8.801 1.00 96.75 142 ILE A O 1
ATOM 1092 N N . ILE A 1 143 ? 6.001 -5.638 -7.811 1.00 96.25 143 ILE A N 1
ATOM 1093 C CA . ILE A 1 143 ? 7.208 -4.823 -8.037 1.00 96.25 143 ILE A CA 1
ATOM 1094 C C . ILE A 1 143 ? 7.388 -4.519 -9.525 1.00 96.25 143 ILE A C 1
ATOM 1096 O O . ILE A 1 143 ? 7.548 -3.357 -9.899 1.00 96.25 143 ILE A O 1
ATOM 1100 N N . ALA A 1 144 ? 7.304 -5.543 -10.378 1.00 95.88 144 ALA A N 1
ATOM 1101 C CA . ALA A 1 144 ? 7.444 -5.380 -11.819 1.00 95.88 144 ALA A CA 1
ATOM 1102 C C . ALA A 1 144 ? 6.383 -4.433 -12.402 1.00 95.88 144 ALA A C 1
ATOM 1104 O O . ALA A 1 144 ? 6.705 -3.615 -13.261 1.00 95.88 144 ALA A O 1
ATOM 1105 N N . TYR A 1 145 ? 5.140 -4.491 -11.914 1.00 96.38 145 TYR A N 1
ATOM 1106 C CA . TYR A 1 145 ? 4.083 -3.575 -12.342 1.00 96.38 145 TYR A CA 1
ATOM 1107 C C . TYR A 1 145 ? 4.425 -2.113 -12.035 1.00 96.38 145 TYR A C 1
ATOM 1109 O O . TYR A 1 145 ? 4.344 -1.274 -12.930 1.00 96.38 145 TYR A O 1
ATOM 1117 N N . TYR A 1 146 ? 4.832 -1.797 -10.806 1.00 95.50 146 TYR A N 1
ATOM 1118 C CA . TYR A 1 146 ? 5.123 -0.417 -10.396 1.00 95.50 146 TYR A CA 1
ATOM 1119 C C . TYR A 1 146 ? 6.440 0.132 -10.961 1.00 95.50 146 TYR A C 1
ATOM 1121 O O . TYR A 1 146 ? 6.574 1.344 -11.096 1.00 95.50 146 TYR A O 1
ATOM 1129 N N . GLN A 1 147 ? 7.388 -0.736 -11.323 1.00 94.62 147 GLN A N 1
ATOM 1130 C CA . GLN A 1 147 ? 8.646 -0.346 -11.973 1.00 94.62 147 GLN A CA 1
ATOM 1131 C C . GLN A 1 147 ? 8.543 -0.269 -13.503 1.00 94.62 147 GLN A C 1
ATOM 1133 O O . GLN A 1 147 ? 9.437 0.282 -14.147 1.00 94.62 147 GLN A O 1
ATOM 1138 N N . ALA A 1 148 ? 7.487 -0.832 -14.099 1.00 88.69 148 ALA A N 1
ATOM 1139 C CA . ALA A 1 148 ? 7.266 -0.741 -15.535 1.00 88.69 148 ALA A CA 1
ATOM 1140 C C . ALA A 1 148 ? 6.965 0.716 -15.944 1.00 88.69 148 ALA A C 1
ATOM 1142 O O . ALA A 1 148 ? 6.151 1.354 -15.262 1.00 88.69 148 ALA A O 1
ATOM 1143 N N . PRO A 1 149 ? 7.586 1.202 -17.039 1.00 74.75 149 PRO A N 1
ATOM 1144 C CA . PRO A 1 149 ? 7.473 2.584 -17.503 1.00 74.75 149 PRO A CA 1
ATOM 1145 C C . PRO A 1 149 ? 6.045 2.988 -17.891 1.00 74.75 149 PRO A C 1
ATOM 1147 O O . PRO A 1 149 ? 5.203 2.093 -18.152 1.00 74.75 149 PRO A O 1
#